Protein AF-A0A838DHD2-F1 (afdb_monomer_lite)

Structure (mmCIF, N/CA/C/O backbone):
data_AF-A0A838DHD2-F1
#
_entry.id   AF-A0A838DHD2-F1
#
loop_
_atom_site.group_PDB
_atom_site.id
_atom_site.type_symbol
_atom_site.label_atom_id
_atom_site.label_alt_id
_atom_site.label_comp_id
_atom_site.label_asym_id
_atom_site.label_entity_id
_atom_site.label_seq_id
_atom_site.pdbx_PDB_ins_code
_atom_site.Cartn_x
_atom_site.Cartn_y
_atom_site.Cartn_z
_atom_site.occupancy
_atom_site.B_iso_or_equiv
_atom_site.auth_seq_id
_atom_site.auth_comp_id
_atom_site.auth_asym_id
_atom_site.auth_atom_id
_atom_site.pdbx_PDB_model_num
ATOM 1 N N . MET A 1 1 ? -5.948 -11.881 2.386 1.00 58.06 1 MET A N 1
ATOM 2 C CA . MET A 1 1 ? -7.209 -11.284 2.870 1.00 58.06 1 MET A CA 1
ATOM 3 C C . MET A 1 1 ? -7.545 -11.940 4.197 1.00 58.06 1 MET A C 1
ATOM 5 O O . MET A 1 1 ? -7.638 -13.162 4.232 1.00 58.06 1 MET A O 1
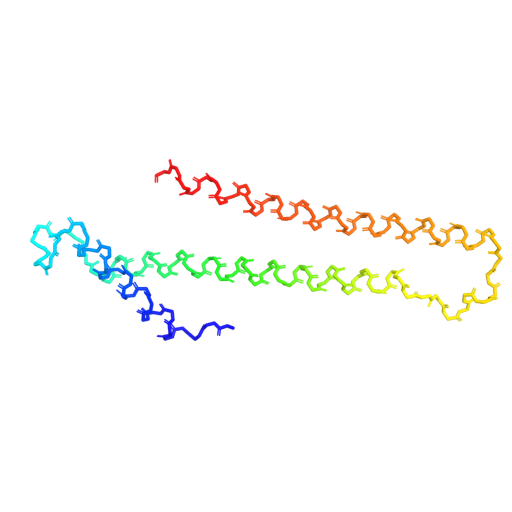ATOM 9 N N . ILE A 1 2 ? -7.604 -11.173 5.289 1.00 65.62 2 ILE A N 1
ATOM 10 C CA . ILE A 1 2 ? -8.016 -11.717 6.590 1.00 65.62 2 ILE A CA 1
ATOM 11 C C . ILE A 1 2 ? -9.517 -12.031 6.483 1.00 65.62 2 ILE A C 1
ATOM 13 O O . ILE A 1 2 ? -10.264 -11.164 6.035 1.00 65.62 2 ILE A O 1
ATOM 17 N N . PRO A 1 3 ? -9.976 -13.243 6.833 1.00 81.38 3 PRO A N 1
ATOM 18 C CA . PRO A 1 3 ? -11.400 -13.555 6.865 1.00 81.38 3 PRO A CA 1
ATOM 19 C C . PRO A 1 3 ? -12.143 -12.593 7.798 1.00 81.38 3 PRO A C 1
ATOM 21 O O . PRO A 1 3 ? -11.686 -12.347 8.912 1.00 81.38 3 PRO A O 1
ATOM 24 N N . GLU A 1 4 ? -13.309 -12.100 7.392 1.00 79.56 4 GLU A N 1
ATOM 25 C CA . GLU A 1 4 ? -14.106 -11.135 8.169 1.00 79.56 4 GLU A CA 1
ATOM 26 C C . GLU A 1 4 ? -14.389 -11.619 9.604 1.00 79.56 4 GLU A C 1
ATOM 28 O O . GLU A 1 4 ? -14.223 -10.887 10.578 1.00 79.56 4 GLU A O 1
ATOM 33 N N . ALA A 1 5 ? -14.663 -12.917 9.765 1.00 83.75 5 ALA A N 1
ATOM 34 C CA . ALA A 1 5 ? -14.833 -13.555 11.071 1.00 83.75 5 ALA A CA 1
ATOM 35 C C . ALA A 1 5 ? -13.554 -13.572 11.935 1.00 83.75 5 ALA A C 1
ATOM 37 O O . ALA A 1 5 ? -13.615 -13.692 13.159 1.00 83.75 5 ALA A O 1
ATOM 38 N N . GLN A 1 6 ? -12.370 -13.516 11.327 1.00 84.44 6 GLN A N 1
ATOM 39 C CA . GLN A 1 6 ? -11.101 -13.396 12.044 1.00 84.44 6 GLN A CA 1
ATOM 40 C C . GLN A 1 6 ? -10.840 -11.943 12.458 1.00 84.44 6 GLN A C 1
ATOM 42 O O . GLN A 1 6 ? -10.385 -11.720 13.577 1.00 84.44 6 GLN A O 1
ATOM 47 N N . LEU A 1 7 ? -11.203 -10.974 11.614 1.00 84.88 7 LEU A N 1
ATOM 48 C CA . LEU A 1 7 ? -11.104 -9.553 11.938 1.00 84.88 7 LEU A CA 1
ATOM 49 C C . LEU A 1 7 ? -12.054 -9.158 13.078 1.00 84.88 7 LEU A C 1
ATOM 51 O O . LEU A 1 7 ? -11.627 -8.519 14.034 1.00 84.88 7 LEU A O 1
ATOM 55 N N . ALA A 1 8 ? -13.308 -9.616 13.030 1.00 85.56 8 ALA A N 1
ATOM 56 C CA . ALA A 1 8 ? -14.284 -9.376 14.092 1.00 85.56 8 ALA A CA 1
ATOM 57 C C . ALA A 1 8 ? -13.816 -9.930 15.449 1.00 85.56 8 ALA A C 1
ATOM 59 O O . ALA A 1 8 ? -13.934 -9.262 16.472 1.00 85.56 8 ALA A O 1
ATOM 60 N N . ARG A 1 9 ? -13.213 -11.128 15.460 1.00 89.56 9 ARG A N 1
ATOM 61 C CA . ARG A 1 9 ? -12.642 -11.714 16.683 1.00 89.56 9 ARG A CA 1
ATOM 62 C C . ARG A 1 9 ? -11.465 -10.905 17.224 1.00 89.56 9 ARG A C 1
ATOM 64 O O . ARG A 1 9 ? -11.387 -10.704 18.431 1.00 89.56 9 ARG A O 1
ATOM 71 N N . ALA A 1 10 ? -10.574 -10.436 16.351 1.00 88.50 10 ALA A N 1
ATOM 72 C CA . ALA A 1 10 ? -9.443 -9.604 16.753 1.00 88.50 10 ALA A CA 1
ATOM 73 C C . ALA A 1 10 ? -9.901 -8.245 17.311 1.00 88.50 10 ALA A C 1
ATOM 75 O O . ALA A 1 10 ? -9.397 -7.815 18.344 1.00 88.50 10 ALA A O 1
ATOM 76 N N . ALA A 1 11 ? -10.890 -7.609 16.675 1.00 89.06 11 ALA A N 1
ATOM 77 C CA . ALA A 1 11 ? -11.450 -6.339 17.129 1.00 89.06 11 ALA A CA 1
ATOM 78 C C . ALA A 1 11 ? -12.143 -6.464 18.494 1.00 89.06 11 ALA A C 1
ATOM 80 O O . ALA A 1 11 ? -11.933 -5.618 19.358 1.00 89.06 11 ALA A O 1
ATOM 81 N N . ASN A 1 12 ? -12.903 -7.542 18.718 1.00 91.75 12 ASN A N 1
ATOM 82 C CA . ASN A 1 12 ? -13.534 -7.806 20.012 1.00 91.75 12 ASN A CA 1
ATOM 83 C C . ASN A 1 12 ? -12.491 -8.037 21.114 1.00 91.75 12 ASN A C 1
ATOM 85 O O . ASN A 1 12 ? -12.580 -7.421 22.169 1.00 91.75 12 ASN A O 1
ATOM 89 N N . ALA A 1 13 ? -11.469 -8.858 20.854 1.00 92.31 13 ALA A N 1
ATOM 90 C CA . ALA A 1 13 ? -10.401 -9.105 21.825 1.00 92.31 13 ALA A CA 1
ATOM 91 C C . ALA A 1 13 ? -9.616 -7.823 22.163 1.00 92.31 13 ALA A C 1
ATOM 93 O O . ALA A 1 13 ? -9.292 -7.576 23.323 1.00 92.31 13 ALA A O 1
ATOM 94 N N . ALA A 1 14 ? -9.344 -6.982 21.161 1.00 91.38 14 ALA A N 1
ATOM 95 C CA . ALA A 1 14 ? -8.699 -5.690 21.368 1.00 91.38 14 ALA A CA 1
ATOM 96 C C . ALA A 1 14 ? -9.590 -4.728 22.171 1.00 91.38 14 ALA A C 1
ATOM 98 O O . ALA A 1 14 ? -9.101 -4.062 23.078 1.00 91.38 14 ALA A O 1
ATOM 99 N N . ALA A 1 15 ? -10.892 -4.681 21.880 1.00 92.69 15 ALA A N 1
ATOM 100 C CA . ALA A 1 15 ? -11.843 -3.864 22.625 1.00 92.69 15 ALA A CA 1
ATOM 101 C C . ALA A 1 15 ? -11.935 -4.290 24.100 1.00 92.69 15 ALA A C 1
ATOM 103 O O . ALA A 1 15 ? -11.944 -3.431 24.979 1.00 9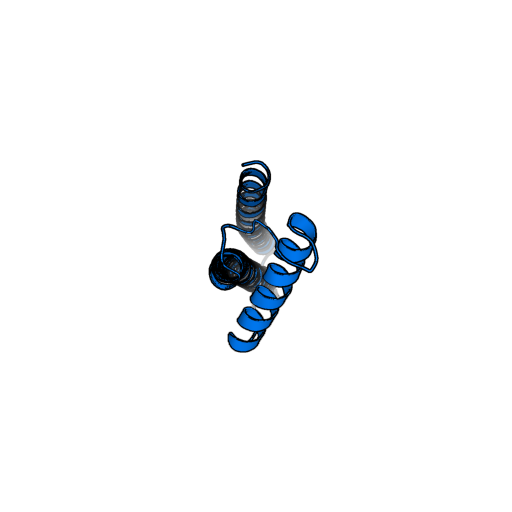2.69 15 ALA A O 1
ATOM 104 N N . GLU A 1 16 ? -11.945 -5.597 24.382 1.00 92.25 16 GLU A N 1
ATOM 105 C CA . GLU A 1 16 ? -11.938 -6.125 25.752 1.00 92.25 16 GLU A CA 1
ATOM 106 C C . GLU A 1 16 ? -10.663 -5.735 26.503 1.00 92.25 16 GLU A C 1
ATOM 108 O O . GLU A 1 16 ? -10.733 -5.315 27.656 1.00 92.25 16 GLU A O 1
ATOM 113 N N . GLU A 1 17 ? -9.498 -5.843 25.858 1.00 92.75 17 GLU A N 1
ATOM 114 C CA . GLU A 1 17 ? -8.225 -5.417 26.446 1.00 92.75 17 GLU A CA 1
ATOM 115 C C . GLU A 1 17 ? -8.224 -3.916 26.751 1.00 92.75 17 GLU A C 1
ATOM 117 O O . GLU A 1 17 ? -7.890 -3.518 27.863 1.00 92.75 17 GLU A O 1
ATOM 122 N N . VAL A 1 18 ? -8.658 -3.080 25.802 1.00 91.69 18 VAL A N 1
ATOM 123 C CA . VAL A 1 18 ? -8.723 -1.621 25.980 1.00 91.69 18 VAL A CA 1
ATOM 124 C C . VAL A 1 18 ? -9.630 -1.253 27.151 1.00 91.69 18 VAL A C 1
ATOM 126 O O . VAL A 1 18 ? -9.236 -0.471 28.017 1.00 91.69 18 VAL A O 1
ATOM 129 N N . LEU A 1 19 ? -10.832 -1.828 27.210 1.00 91.62 19 LEU A N 1
ATOM 130 C CA . LEU A 1 19 ? -11.775 -1.541 28.287 1.00 91.62 19 LEU A CA 1
ATOM 131 C C . LEU A 1 19 ? -11.247 -2.001 29.647 1.00 91.62 19 LEU A C 1
ATOM 133 O O . LEU A 1 19 ? -11.366 -1.258 30.620 1.00 91.62 19 LEU A O 1
ATOM 137 N N . ARG A 1 20 ? -10.603 -3.169 29.706 1.00 91.88 20 ARG A N 1
ATOM 138 C CA . ARG A 1 20 ? -9.983 -3.694 30.927 1.00 91.88 20 ARG A CA 1
ATOM 139 C C . ARG A 1 20 ? -8.808 -2.841 31.404 1.00 91.88 20 ARG A C 1
ATOM 141 O O . ARG A 1 20 ? -8.667 -2.621 32.601 1.00 91.88 20 ARG A O 1
ATOM 148 N N . VAL A 1 21 ? -7.994 -2.306 30.495 1.00 93.25 21 VAL A N 1
ATOM 149 C CA . VAL A 1 21 ? -6.895 -1.389 30.845 1.00 93.25 21 VAL A CA 1
ATOM 150 C C . VAL A 1 21 ? -7.420 -0.073 31.430 1.00 93.25 21 VAL A C 1
ATOM 152 O O . VAL A 1 21 ? -6.823 0.458 32.363 1.00 93.25 21 VAL A O 1
ATOM 155 N N . ILE A 1 22 ? -8.527 0.457 30.900 1.00 90.25 22 ILE A N 1
ATOM 156 C CA . ILE A 1 22 ? -9.077 1.758 31.319 1.00 90.25 22 ILE A CA 1
ATOM 157 C C . ILE A 1 22 ? -9.903 1.641 32.606 1.00 90.25 22 ILE A C 1
ATOM 159 O O . ILE A 1 22 ? -9.766 2.476 33.499 1.00 90.25 22 ILE A O 1
ATOM 163 N N . TYR A 1 23 ? -10.771 0.632 32.690 1.00 89.44 23 TYR A N 1
ATOM 164 C CA . TYR A 1 23 ? -11.774 0.503 33.753 1.00 89.44 23 TYR A CA 1
ATOM 165 C C . TYR A 1 23 ? -11.483 -0.626 34.752 1.00 89.44 23 TYR A C 1
ATOM 167 O O . TYR A 1 23 ? -12.197 -0.743 35.741 1.00 89.44 23 TYR A O 1
ATOM 175 N N . GLY A 1 24 ? -10.444 -1.436 34.532 1.00 89.19 24 GLY A N 1
ATOM 176 C CA . GLY A 1 24 ? -10.168 -2.634 35.327 1.00 89.19 24 GLY A CA 1
ATOM 177 C C . GLY A 1 24 ? -11.003 -3.846 34.899 1.00 89.19 24 GLY A C 1
ATOM 178 O O . GLY A 1 24 ? -11.810 -3.780 33.974 1.00 89.19 24 GLY A O 1
ATOM 179 N N . ASP A 1 25 ? -10.807 -4.978 35.578 1.00 88.00 25 ASP A N 1
ATOM 180 C CA . ASP A 1 25 ? -11.456 -6.254 35.231 1.00 88.00 25 ASP A CA 1
ATOM 181 C C . ASP A 1 25 ? -12.979 -6.253 35.458 1.00 88.00 25 ASP A C 1
ATOM 183 O O . ASP A 1 25 ? -13.699 -7.042 34.846 1.00 88.00 25 ASP A O 1
ATOM 187 N N . ASP A 1 26 ? -13.477 -5.388 36.346 1.00 86.56 26 ASP A N 1
ATOM 188 C CA . ASP A 1 26 ? -14.894 -5.304 36.715 1.00 86.56 26 ASP A CA 1
ATOM 189 C C . ASP A 1 26 ? -15.688 -4.281 35.888 1.00 86.56 26 ASP A C 1
ATOM 191 O O . ASP A 1 26 ? -16.915 -4.217 36.012 1.00 86.56 26 ASP A O 1
ATOM 195 N N . LEU A 1 27 ? -14.999 -3.508 35.037 1.00 84.81 27 LEU A N 1
ATOM 196 C CA . LEU A 1 27 ? -15.560 -2.476 34.164 1.00 84.81 27 LEU A CA 1
ATOM 197 C C . LEU A 1 27 ? -16.471 -1.474 34.903 1.00 84.81 27 LEU A C 1
ATOM 199 O O . LEU A 1 27 ? -17.391 -0.899 34.309 1.00 84.81 27 LEU A O 1
ATOM 203 N N . GLN A 1 28 ? -16.251 -1.256 36.205 1.00 85.31 28 GLN A N 1
ATOM 204 C CA . GLN A 1 28 ? -17.095 -0.370 37.007 1.00 85.31 28 GLN A CA 1
ATOM 205 C C . GLN A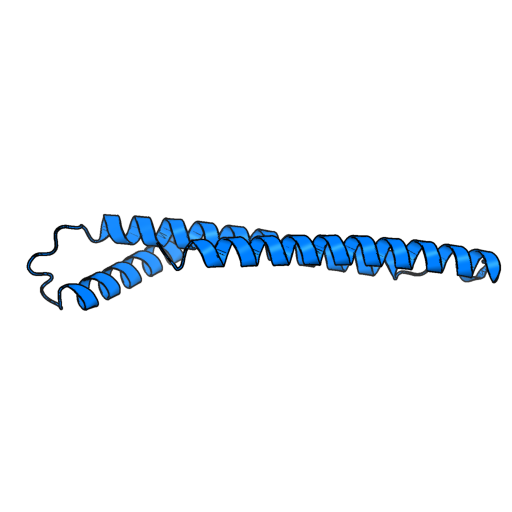 1 28 ? -17.021 1.072 36.487 1.00 85.31 28 GLN A C 1
ATOM 207 O O . GLN A 1 28 ? -15.951 1.646 36.298 1.00 85.31 28 GLN A O 1
ATOM 212 N N . GLY A 1 29 ? -18.189 1.675 36.247 1.00 84.50 29 GLY A N 1
ATOM 213 C CA . GLY A 1 29 ? -18.285 3.026 35.686 1.00 84.50 29 GLY A CA 1
ATOM 214 C C . GLY A 1 29 ? -18.041 3.114 34.175 1.00 84.50 29 GLY A C 1
ATOM 215 O O . GLY A 1 29 ? -17.969 4.225 33.647 1.00 84.50 29 GLY A O 1
ATOM 216 N N . CYS A 1 30 ? -17.948 1.984 33.464 1.00 88.19 30 CYS A N 1
ATOM 217 C CA . CYS A 1 30 ? -17.882 1.985 32.007 1.00 88.19 30 CYS A CA 1
ATOM 218 C C . CYS A 1 30 ? -19.198 2.511 31.407 1.00 88.19 30 CYS A C 1
ATOM 220 O O . CYS A 1 30 ? -20.281 1.989 31.673 1.00 88.19 30 CYS A O 1
ATOM 222 N N . THR A 1 31 ? -19.110 3.568 30.599 1.00 88.44 31 THR A N 1
ATOM 223 C CA . THR A 1 31 ? -20.265 4.216 29.949 1.00 88.44 31 THR A CA 1
ATOM 224 C C . THR A 1 31 ? -20.455 3.782 28.497 1.00 88.44 31 THR A C 1
ATOM 226 O O . THR A 1 31 ? -21.420 4.191 27.850 1.00 88.44 31 THR A O 1
ATOM 229 N N . VAL A 1 32 ? -19.541 2.964 27.976 1.00 88.81 32 VAL A N 1
ATOM 230 C CA . VAL A 1 32 ? -19.492 2.534 26.577 1.00 88.81 32 VAL A CA 1
ATOM 231 C C . VAL A 1 32 ? -19.616 1.018 26.486 1.00 88.81 32 VAL A C 1
ATOM 233 O O . VAL A 1 32 ? -19.150 0.291 27.357 1.00 88.81 32 VAL A O 1
ATOM 236 N N . SER A 1 33 ? -20.262 0.521 25.432 1.00 88.38 33 SER A N 1
ATOM 237 C CA . SER A 1 33 ? -20.369 -0.921 25.210 1.00 88.38 33 SER A CA 1
ATOM 238 C C . SER A 1 33 ? -19.134 -1.468 24.500 1.00 88.38 33 SER A C 1
ATOM 240 O O . SER A 1 33 ? -18.537 -0.799 23.651 1.00 88.38 33 SER A O 1
ATOM 242 N N . LEU A 1 34 ? -18.806 -2.727 24.796 1.00 88.56 34 LEU A N 1
ATOM 243 C CA . LEU A 1 34 ? -17.764 -3.476 24.098 1.00 88.56 34 LEU A CA 1
ATOM 244 C C . LEU A 1 34 ? -17.981 -3.469 22.580 1.00 88.56 34 LEU A C 1
ATOM 246 O O . LEU A 1 34 ? -17.054 -3.184 21.828 1.00 88.56 34 LEU A O 1
ATOM 250 N N . ASP A 1 35 ? -19.219 -3.706 22.141 1.00 87.31 35 ASP A N 1
ATOM 251 C CA . ASP A 1 35 ? -19.578 -3.734 20.720 1.00 87.31 35 ASP A CA 1
ATOM 252 C C . ASP A 1 35 ? -19.303 -2.399 20.017 1.00 87.31 35 ASP A C 1
ATOM 254 O O . ASP A 1 35 ? -18.880 -2.384 18.861 1.00 87.31 35 ASP A O 1
ATOM 258 N N . SER A 1 36 ? -19.513 -1.275 20.711 1.00 90.25 36 SER A N 1
ATOM 259 C CA . SER A 1 36 ? -19.240 0.058 20.165 1.00 90.25 36 SER A CA 1
ATOM 260 C C . SER A 1 36 ? -17.740 0.267 19.954 1.00 90.25 36 SER A C 1
ATOM 262 O O . SER A 1 36 ? -17.308 0.668 18.873 1.00 90.25 36 SER A O 1
ATOM 264 N N . VAL A 1 37 ? -16.924 -0.092 20.950 1.00 90.94 37 VAL A N 1
ATOM 265 C CA . VAL A 1 37 ? -15.459 0.004 20.858 1.00 90.94 37 VAL A CA 1
ATOM 266 C C . VAL A 1 37 ? -14.917 -0.945 19.787 1.00 90.94 37 VAL 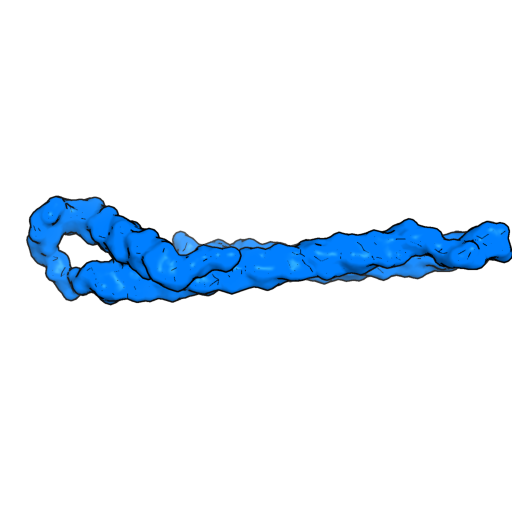A C 1
ATOM 268 O O . VAL A 1 37 ? -14.113 -0.538 18.950 1.00 90.94 37 VAL A O 1
ATOM 271 N N . ALA A 1 38 ? -15.405 -2.185 19.742 1.00 90.44 38 ALA A N 1
ATOM 272 C CA . ALA A 1 38 ? -15.018 -3.159 18.728 1.00 90.44 38 ALA A CA 1
ATOM 273 C C . ALA A 1 38 ? -15.395 -2.708 17.309 1.00 90.44 38 ALA A C 1
ATOM 275 O O . ALA A 1 38 ? -14.635 -2.941 16.369 1.00 90.44 38 ALA A O 1
ATOM 276 N N . ALA A 1 39 ? -16.533 -2.028 17.132 1.00 89.56 39 ALA A N 1
ATOM 277 C CA . ALA A 1 39 ? -16.929 -1.469 15.842 1.00 89.56 39 ALA A CA 1
ATOM 278 C C . ALA A 1 39 ? -15.986 -0.348 15.375 1.00 89.56 39 ALA A C 1
ATOM 280 O O . ALA A 1 39 ? -15.611 -0.320 14.200 1.00 89.56 39 ALA A O 1
ATOM 281 N N . VAL A 1 40 ? -15.560 0.537 16.283 1.00 90.00 40 VAL A N 1
ATOM 282 C CA . VAL A 1 40 ? -14.567 1.584 15.980 1.00 90.00 40 VAL A CA 1
ATOM 283 C C . VAL A 1 40 ? -13.234 0.956 15.576 1.00 90.00 40 VAL A C 1
ATOM 285 O O . VAL A 1 40 ? -12.703 1.281 14.516 1.00 90.00 40 VAL A O 1
ATOM 288 N N . ILE A 1 41 ? -12.743 -0.001 16.371 1.00 88.62 41 ILE A N 1
ATOM 289 C CA . ILE A 1 41 ? -11.497 -0.727 16.096 1.00 88.62 41 ILE A CA 1
ATOM 290 C C . ILE A 1 41 ? -11.577 -1.451 14.746 1.00 88.62 41 ILE A C 1
ATOM 292 O O . ILE A 1 41 ? -10.658 -1.378 13.937 1.00 88.62 41 ILE A O 1
ATOM 296 N N . ARG A 1 42 ? -12.685 -2.133 14.448 1.00 90.19 42 ARG A N 1
ATOM 297 C CA . ARG A 1 42 ? -12.853 -2.821 13.162 1.00 90.19 42 ARG A CA 1
ATOM 298 C C . ARG A 1 42 ? -12.773 -1.848 11.985 1.00 90.19 42 ARG A C 1
ATOM 300 O O . ARG A 1 42 ? -12.069 -2.139 11.026 1.00 90.19 42 ARG A O 1
ATOM 307 N N . THR A 1 43 ? -13.440 -0.700 12.082 1.00 87.25 43 THR A N 1
ATOM 308 C CA . THR A 1 43 ? -13.468 0.305 11.007 1.00 87.25 43 THR A CA 1
ATOM 309 C C . THR A 1 43 ? -12.062 0.825 10.689 1.00 87.25 43 THR A C 1
ATOM 311 O O . THR A 1 43 ? -11.699 0.967 9.522 1.00 87.25 43 THR A O 1
ATOM 314 N N . THR A 1 44 ? -11.234 1.061 11.712 1.00 83.69 44 THR A N 1
ATOM 315 C CA . THR A 1 44 ? -9.847 1.505 11.509 1.00 83.69 44 THR A CA 1
ATOM 316 C C . THR A 1 44 ? -8.982 0.394 10.913 1.00 83.69 44 THR A C 1
ATOM 318 O O . THR A 1 44 ? -8.226 0.644 9.975 1.00 83.69 44 THR A O 1
ATOM 321 N N . PHE A 1 45 ? -9.127 -0.853 11.374 1.00 83.75 45 PHE A N 1
ATOM 322 C CA . PHE A 1 45 ? -8.414 -1.984 10.775 1.00 83.75 45 PHE A CA 1
ATOM 323 C C . PHE A 1 45 ? -8.814 -2.241 9.315 1.00 83.75 45 PHE A C 1
ATOM 325 O O . PHE A 1 45 ? -7.943 -2.545 8.504 1.00 83.75 45 PHE A O 1
ATOM 332 N N . GLU A 1 46 ? -10.094 -2.122 8.960 1.00 84.00 46 GLU A N 1
ATOM 333 C CA . GLU A 1 46 ? -10.568 -2.271 7.577 1.00 84.00 46 GLU A CA 1
ATOM 334 C C . GLU A 1 46 ? -9.927 -1.232 6.654 1.00 84.00 46 GLU A C 1
ATOM 336 O O . GLU A 1 46 ? -9.384 -1.601 5.611 1.00 84.00 46 GLU A O 1
ATOM 341 N N . ALA A 1 47 ? -9.893 0.035 7.079 1.00 79.62 47 ALA A N 1
ATOM 342 C CA . ALA A 1 47 ? -9.214 1.099 6.346 1.00 79.62 47 ALA A CA 1
ATOM 343 C C . ALA A 1 47 ? -7.716 0.793 6.161 1.00 79.62 47 ALA A C 1
ATOM 345 O O . ALA A 1 47 ? -7.197 0.883 5.051 1.00 79.62 47 ALA A O 1
ATOM 346 N N . HIS A 1 48 ? -7.025 0.339 7.213 1.00 78.81 48 HIS A N 1
ATOM 347 C CA . HIS A 1 48 ? -5.615 -0.053 7.110 1.00 78.81 48 HIS A CA 1
ATOM 348 C C . HIS A 1 48 ? -5.385 -1.239 6.168 1.00 78.81 48 HIS A C 1
ATOM 350 O O . HIS A 1 48 ? -4.421 -1.236 5.401 1.00 78.81 48 HIS A O 1
ATOM 356 N N . VAL A 1 49 ? -6.250 -2.256 6.208 1.00 81.19 49 VAL A N 1
ATOM 357 C CA . VAL A 1 49 ? -6.155 -3.428 5.327 1.00 81.19 49 VAL A CA 1
ATOM 358 C C . VAL A 1 49 ? -6.382 -3.032 3.871 1.00 81.19 49 VAL A C 1
ATOM 360 O O . VAL A 1 49 ? -5.660 -3.517 2.998 1.00 81.19 49 VAL A O 1
ATOM 363 N N . GLN A 1 50 ? -7.342 -2.145 3.607 1.00 80.62 50 GLN A N 1
ATOM 364 C CA . GLN A 1 50 ? -7.593 -1.630 2.266 1.00 80.62 50 GLN A CA 1
ATOM 365 C C . GLN A 1 50 ? -6.382 -0.847 1.744 1.00 80.62 50 GLN A C 1
ATOM 367 O O . GLN A 1 50 ? -5.853 -1.191 0.687 1.00 80.62 50 GLN A O 1
ATOM 372 N N . THR A 1 51 ? -5.874 0.118 2.513 1.00 79.38 51 THR A N 1
ATOM 373 C CA . THR A 1 51 ? -4.695 0.913 2.133 1.00 79.38 51 THR A CA 1
ATOM 374 C C . THR A 1 51 ? -3.463 0.036 1.900 1.00 79.38 51 THR A C 1
ATOM 376 O O . THR A 1 51 ? -2.735 0.225 0.925 1.00 79.38 51 THR A O 1
ATOM 379 N N . ALA A 1 52 ? -3.236 -0.971 2.750 1.00 78.81 52 ALA A N 1
ATOM 380 C CA . ALA A 1 52 ? -2.141 -1.924 2.568 1.00 78.81 52 ALA A CA 1
ATOM 381 C C . ALA A 1 52 ? -2.294 -2.747 1.277 1.00 78.81 52 ALA A C 1
ATOM 383 O O . ALA A 1 52 ? -1.303 -3.020 0.596 1.00 78.81 52 ALA A O 1
ATOM 384 N N . GLY A 1 53 ? -3.527 -3.124 0.924 1.00 81.94 53 GLY A N 1
ATOM 385 C CA . GLY A 1 53 ? -3.840 -3.795 -0.337 1.00 81.94 53 GLY A CA 1
ATOM 386 C C . GLY A 1 53 ? -3.547 -2.918 -1.554 1.00 81.94 53 GLY A C 1
ATOM 387 O O . GLY A 1 53 ? -2.858 -3.359 -2.473 1.00 81.94 53 GLY A O 1
ATOM 388 N N . GLU A 1 54 ? -4.000 -1.665 -1.531 1.00 81.94 54 GLU A N 1
ATOM 389 C CA . GLU A 1 54 ? -3.763 -0.686 -2.599 1.00 81.94 54 GLU A CA 1
ATOM 390 C C . GLU A 1 54 ? -2.265 -0.396 -2.787 1.00 81.94 54 GLU A C 1
ATOM 392 O O . GLU A 1 54 ? -1.773 -0.335 -3.917 1.00 81.94 54 GLU A O 1
ATOM 397 N N . LEU A 1 55 ? -1.505 -0.289 -1.690 1.00 81.38 55 LEU A N 1
ATOM 398 C CA . LEU A 1 55 ? -0.052 -0.128 -1.743 1.00 81.38 55 LEU A CA 1
ATOM 399 C C . LEU A 1 55 ? 0.636 -1.362 -2.342 1.00 81.38 55 LEU A C 1
ATOM 401 O O . LEU A 1 55 ? 1.503 -1.229 -3.207 1.00 81.38 55 LEU A O 1
ATOM 405 N N . ALA A 1 56 ? 0.243 -2.568 -1.925 1.00 83.56 56 ALA A N 1
ATOM 406 C CA . ALA A 1 56 ? 0.790 -3.802 -2.483 1.00 83.56 56 ALA A CA 1
ATOM 407 C C . ALA A 1 56 ? 0.512 -3.915 -3.992 1.00 83.56 56 ALA A C 1
ATOM 409 O O . ALA A 1 56 ? 1.403 -4.286 -4.760 1.00 83.56 56 ALA A O 1
ATOM 410 N N . GLU A 1 57 ? -0.691 -3.541 -4.432 1.00 85.88 57 GLU A N 1
ATOM 411 C CA . GLU A 1 57 ? -1.058 -3.511 -5.847 1.00 85.88 57 GLU A CA 1
ATOM 412 C C . GLU A 1 57 ? -0.233 -2.479 -6.630 1.00 85.88 57 GLU A C 1
ATOM 414 O O . GLU A 1 57 ? 0.276 -2.784 -7.713 1.00 85.88 57 GLU A O 1
ATOM 419 N N . LEU A 1 58 ? -0.042 -1.277 -6.079 1.00 85.12 58 LEU A N 1
ATOM 420 C CA . LEU A 1 58 ? 0.801 -0.246 -6.683 1.00 85.12 58 LEU A CA 1
ATOM 421 C C . LEU A 1 58 ? 2.245 -0.731 -6.862 1.00 85.12 58 LEU A C 1
ATOM 423 O O . LEU A 1 58 ? 2.835 -0.534 -7.926 1.00 85.12 58 LEU A O 1
ATOM 427 N N . HIS A 1 59 ? 2.808 -1.385 -5.844 1.00 84.00 59 HIS A N 1
ATOM 428 C CA . HIS A 1 59 ? 4.155 -1.950 -5.908 1.00 84.00 59 HIS A CA 1
ATOM 429 C C . HIS A 1 59 ? 4.255 -3.060 -6.961 1.00 84.00 59 HIS A C 1
ATOM 431 O O . HIS A 1 59 ? 5.215 -3.077 -7.731 1.00 84.00 59 HIS A O 1
ATOM 437 N N . ALA A 1 60 ? 3.259 -3.948 -7.038 1.00 87.94 60 ALA A N 1
ATOM 438 C CA . ALA A 1 60 ? 3.218 -5.010 -8.040 1.00 87.94 60 ALA A CA 1
ATOM 439 C C . ALA A 1 60 ? 3.195 -4.442 -9.470 1.00 87.94 60 ALA A C 1
ATOM 441 O O . ALA A 1 60 ? 4.026 -4.820 -10.297 1.00 87.94 60 ALA A O 1
ATOM 442 N N . LYS A 1 61 ? 2.319 -3.465 -9.740 1.00 86.88 61 LYS A N 1
ATOM 443 C CA . LYS A 1 61 ? 2.238 -2.780 -11.043 1.00 86.88 61 LYS A CA 1
ATOM 444 C C . LYS A 1 61 ? 3.511 -2.003 -11.372 1.00 86.88 61 LYS A C 1
ATOM 446 O O . LYS A 1 61 ? 3.958 -1.991 -12.515 1.00 86.88 61 LYS A O 1
ATOM 451 N N . GLY A 1 62 ? 4.107 -1.353 -10.374 1.00 87.44 62 GLY A N 1
ATOM 452 C CA . GLY A 1 62 ? 5.377 -0.649 -10.520 1.00 87.44 62 GLY A CA 1
ATOM 453 C C . GLY A 1 62 ? 6.515 -1.585 -10.921 1.00 87.44 62 GLY A C 1
ATOM 454 O O . GLY A 1 62 ? 7.275 -1.279 -11.838 1.00 87.44 62 GLY A O 1
ATOM 455 N N . PHE A 1 63 ? 6.600 -2.747 -10.271 1.00 88.88 63 PHE A N 1
ATOM 456 C CA . PHE A 1 63 ? 7.583 -3.774 -10.596 1.00 88.88 63 PHE A CA 1
ATOM 457 C C . PHE A 1 63 ? 7.389 -4.324 -12.014 1.00 88.88 63 PHE A C 1
ATOM 459 O O . PHE A 1 63 ? 8.353 -4.392 -12.775 1.00 88.88 63 PHE A O 1
ATOM 466 N N . GLU A 1 64 ? 6.151 -4.644 -12.400 1.00 89.00 64 GLU A N 1
ATOM 467 C CA . GLU A 1 64 ? 5.820 -5.093 -13.757 1.00 89.00 64 GLU A CA 1
ATOM 468 C C . GLU A 1 64 ? 6.219 -4.050 -14.812 1.00 89.00 64 GLU A C 1
ATOM 470 O O . GLU A 1 64 ? 6.882 -4.378 -15.798 1.00 89.00 64 GLU A O 1
ATOM 475 N N . ALA A 1 65 ? 5.900 -2.773 -14.579 1.00 87.06 65 ALA A N 1
ATOM 476 C CA . ALA A 1 65 ? 6.286 -1.689 -15.476 1.00 87.06 65 ALA A CA 1
ATOM 477 C C . ALA A 1 65 ? 7.811 -1.598 -15.631 1.00 87.06 65 ALA A C 1
ATOM 479 O O . ALA A 1 65 ? 8.312 -1.519 -16.751 1.00 87.06 65 ALA A O 1
ATOM 480 N N . VAL A 1 66 ? 8.570 -1.668 -14.533 1.00 85.38 66 VAL A N 1
ATOM 481 C CA . VAL A 1 66 ? 10.041 -1.670 -14.591 1.00 85.38 66 VAL A CA 1
ATOM 482 C C . VAL A 1 66 ? 10.562 -2.896 -15.341 1.00 85.38 66 VAL A C 1
ATOM 484 O O . VAL A 1 66 ? 11.498 -2.768 -16.132 1.00 85.38 66 VAL A O 1
ATOM 487 N N . GLN A 1 67 ? 9.953 -4.067 -15.157 1.00 87.25 67 GLN A N 1
ATOM 488 C CA . GLN A 1 67 ? 10.338 -5.288 -15.860 1.00 87.25 67 GLN A CA 1
ATOM 489 C C . GLN A 1 67 ? 10.135 -5.160 -17.377 1.00 87.25 67 GLN A C 1
ATOM 491 O O . GLN A 1 67 ? 11.046 -5.478 -18.145 1.00 87.25 67 GLN A O 1
ATOM 496 N N . LEU A 1 68 ? 8.996 -4.622 -17.819 1.00 85.38 68 LEU A N 1
ATOM 497 C CA . LEU A 1 68 ? 8.730 -4.345 -19.235 1.00 85.38 68 LEU A CA 1
ATOM 498 C C . LEU A 1 68 ? 9.735 -3.337 -19.810 1.00 85.38 68 LEU A C 1
ATOM 500 O O . LEU A 1 68 ? 10.325 -3.578 -20.862 1.00 85.38 68 LEU A O 1
ATOM 504 N N . LEU A 1 69 ? 10.002 -2.250 -19.081 1.00 83.56 69 LEU A N 1
ATOM 505 C CA . LEU A 1 69 ? 10.971 -1.220 -19.475 1.00 83.56 69 LEU A CA 1
ATOM 506 C C . LEU A 1 69 ? 12.413 -1.733 -19.508 1.00 83.56 69 LEU A C 1
ATOM 508 O O . LEU A 1 69 ? 13.239 -1.215 -20.258 1.00 83.56 69 LEU A O 1
ATOM 512 N N . SER A 1 70 ? 12.723 -2.765 -18.729 1.00 82.38 70 SER A N 1
ATOM 513 C CA . SER A 1 70 ? 14.051 -3.385 -18.673 1.00 82.38 70 SER A CA 1
ATOM 514 C C . SER A 1 70 ? 14.214 -4.528 -19.678 1.00 82.38 70 SER A C 1
ATOM 516 O O . SER A 1 70 ? 15.335 -4.960 -19.934 1.00 82.38 70 SER A O 1
ATOM 518 N N . THR A 1 71 ? 13.124 -5.006 -20.285 1.00 85.62 71 THR A N 1
ATOM 519 C CA . THR A 1 71 ? 13.156 -6.113 -21.248 1.00 85.62 71 THR A CA 1
ATOM 520 C C . THR A 1 71 ? 13.699 -5.623 -22.593 1.00 85.62 71 THR A C 1
ATOM 522 O O . THR A 1 71 ? 13.109 -4.711 -23.181 1.00 85.62 71 THR A O 1
ATOM 525 N N . PRO A 1 72 ? 14.823 -6.161 -23.101 1.00 80.38 72 PRO A N 1
ATOM 526 C CA . PRO A 1 72 ? 15.379 -5.744 -24.386 1.00 80.38 72 PRO A CA 1
ATOM 527 C C . PRO A 1 72 ? 14.363 -5.927 -25.527 1.00 80.38 72 PRO A C 1
ATOM 529 O O . PRO A 1 72 ? 13.613 -6.904 -25.514 1.00 80.38 72 PRO A O 1
ATOM 532 N N . PRO A 1 73 ? 14.309 -5.014 -26.512 1.00 82.25 73 PRO A N 1
ATOM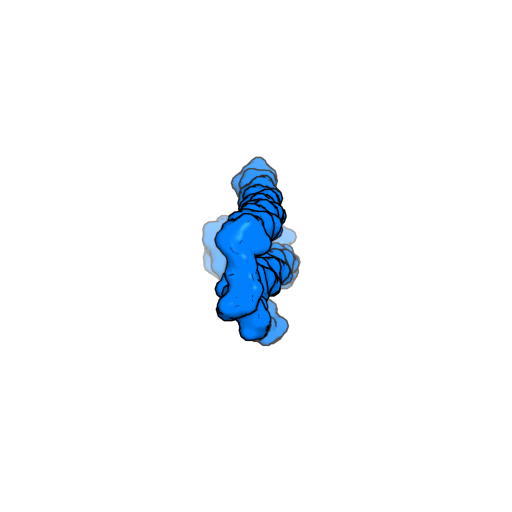 533 C CA . PRO A 1 73 ? 13.449 -5.200 -27.678 1.00 82.25 73 PRO A CA 1
ATOM 534 C C . PRO A 1 73 ? 13.928 -6.401 -28.508 1.00 82.25 73 PRO A C 1
ATOM 536 O O . PRO A 1 73 ? 15.127 -6.681 -28.559 1.00 82.25 73 PRO A O 1
ATOM 539 N N . ALA A 1 74 ? 13.000 -7.094 -29.176 1.00 83.38 74 ALA A N 1
ATOM 540 C CA . ALA A 1 74 ? 13.297 -8.288 -29.977 1.00 83.38 74 ALA A CA 1
ATOM 541 C C . ALA A 1 74 ? 14.373 -8.024 -31.050 1.00 83.38 74 ALA A C 1
ATOM 543 O O . ALA A 1 74 ? 15.313 -8.803 -31.212 1.00 83.38 74 ALA A O 1
ATOM 544 N N . ASP A 1 75 ? 14.303 -6.854 -31.681 1.00 82.12 75 ASP A N 1
ATOM 545 C CA . ASP A 1 75 ? 15.248 -6.411 -32.708 1.00 82.12 75 ASP A CA 1
ATOM 546 C C . ASP A 1 75 ? 16.408 -5.594 -32.118 1.00 82.12 75 ASP A C 1
ATOM 548 O O . ASP A 1 75 ? 17.100 -4.860 -32.814 1.00 82.12 75 ASP A O 1
ATOM 552 N N . GLY A 1 76 ? 16.667 -5.711 -30.810 1.00 76.69 76 GLY A N 1
ATOM 553 C CA . GLY A 1 76 ? 17.714 -4.939 -30.132 1.00 76.69 76 GLY A CA 1
ATOM 554 C C . GLY A 1 76 ? 19.116 -5.138 -30.716 1.00 76.69 76 GLY A C 1
ATOM 555 O O . GLY A 1 76 ? 19.970 -4.268 -30.584 1.00 76.69 76 GLY A O 1
ATOM 556 N N . HIS A 1 77 ? 19.336 -6.259 -31.402 1.00 76.88 77 HIS A N 1
ATOM 557 C CA . HIS A 1 77 ? 20.583 -6.604 -32.075 1.00 76.88 77 HIS A CA 1
ATOM 558 C C . HIS A 1 77 ? 20.789 -5.875 -33.415 1.00 76.88 77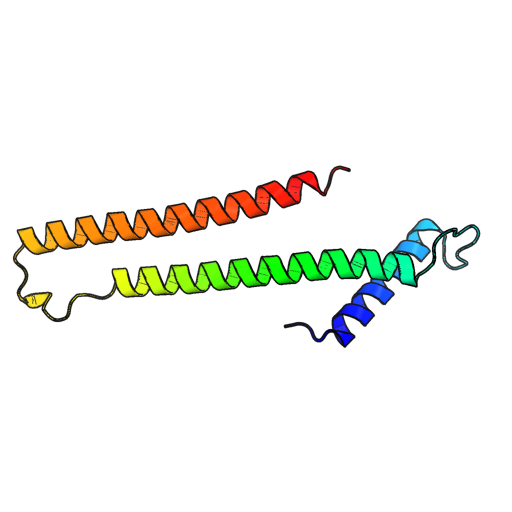 HIS A C 1
ATOM 560 O O . HIS A 1 77 ? 21.908 -5.864 -33.923 1.00 76.88 77 HIS A O 1
ATOM 566 N N . THR A 1 78 ? 19.743 -5.269 -33.987 1.00 87.38 78 THR A N 1
ATOM 567 C CA . THR A 1 78 ? 19.821 -4.505 -35.243 1.00 87.38 78 THR A CA 1
ATOM 568 C C . THR A 1 78 ? 19.894 -2.995 -35.022 1.00 87.38 78 THR A C 1
ATOM 570 O O . THR A 1 78 ? 19.978 -2.246 -35.993 1.00 87.38 78 THR A O 1
ATOM 573 N N . LEU A 1 79 ? 19.834 -2.536 -33.769 1.00 86.88 79 LEU A N 1
ATOM 574 C CA . LEU A 1 79 ? 19.842 -1.114 -33.434 1.00 86.88 79 LEU A CA 1
ATOM 575 C C . LEU A 1 79 ? 21.235 -0.510 -33.621 1.00 86.88 79 LEU A C 1
ATOM 577 O O . LEU A 1 79 ? 22.242 -1.080 -33.189 1.00 86.88 79 LEU A O 1
ATOM 581 N N . SER A 1 80 ? 21.292 0.674 -34.232 1.00 90.81 80 SER A N 1
ATOM 582 C CA . SER A 1 80 ? 22.532 1.442 -34.289 1.00 90.81 80 SER A CA 1
ATOM 583 C C . SER A 1 80 ? 22.893 1.998 -32.900 1.00 90.81 80 SER A C 1
ATOM 585 O O . SER A 1 80 ? 22.040 2.081 -32.011 1.00 90.81 80 SER A O 1
ATOM 587 N N . PRO A 1 81 ? 24.147 2.431 -32.677 1.00 90.19 81 PRO A N 1
ATOM 588 C CA . PRO A 1 81 ? 24.534 3.077 -31.423 1.00 90.19 81 PRO A CA 1
ATOM 589 C C . PRO A 1 81 ? 23.700 4.323 -31.079 1.00 90.19 81 PRO A C 1
ATOM 591 O O . PRO A 1 81 ? 23.492 4.613 -29.900 1.00 90.19 81 PRO A O 1
ATOM 594 N N . GLU A 1 82 ? 23.224 5.058 -32.087 1.00 91.06 82 GLU A N 1
ATOM 595 C CA . GLU A 1 82 ? 22.368 6.233 -31.897 1.00 91.06 82 GLU A CA 1
ATOM 596 C C . GLU A 1 82 ? 20.948 5.823 -31.486 1.00 91.06 82 GLU A C 1
ATOM 598 O O . GLU A 1 82 ? 20.424 6.346 -30.501 1.00 91.06 82 GLU A O 1
ATOM 603 N N . ASP A 1 83 ? 20.382 4.801 -32.136 1.00 87.81 83 ASP A N 1
ATOM 604 C CA . ASP A 1 83 ? 19.070 4.245 -31.776 1.00 87.81 83 ASP A CA 1
ATOM 605 C C . ASP A 1 83 ? 19.071 3.669 -30.356 1.00 87.81 83 ASP A C 1
ATOM 607 O O . ASP A 1 83 ? 18.136 3.885 -29.585 1.00 87.81 83 ASP A O 1
ATOM 611 N N . LEU A 1 84 ? 20.153 2.981 -29.971 1.00 86.00 84 LEU A N 1
ATOM 612 C CA . LEU A 1 84 ? 20.341 2.473 -28.612 1.00 86.00 84 LEU A CA 1
ATOM 613 C C . LEU A 1 84 ? 20.381 3.604 -27.586 1.00 86.00 84 LEU A C 1
ATOM 615 O O . LEU A 1 84 ? 19.788 3.482 -26.515 1.00 86.00 84 LEU A O 1
ATOM 619 N N . ARG A 1 85 ? 21.069 4.709 -27.893 1.00 87.12 85 ARG A N 1
ATOM 620 C CA . ARG A 1 85 ? 21.153 5.860 -26.989 1.00 87.12 85 ARG A CA 1
ATOM 621 C C . ARG A 1 85 ? 19.783 6.501 -26.782 1.00 87.12 85 ARG A C 1
ATOM 623 O O . ARG A 1 85 ? 19.434 6.796 -25.639 1.00 87.12 85 ARG A O 1
ATOM 630 N N . THR A 1 86 ? 19.019 6.678 -27.856 1.00 91.06 86 THR A N 1
ATOM 631 C CA . THR A 1 86 ? 17.648 7.204 -27.805 1.00 91.06 86 THR A CA 1
ATOM 632 C C . THR A 1 86 ? 16.743 6.281 -26.993 1.00 91.06 86 THR A C 1
ATOM 634 O O . THR A 1 86 ? 16.143 6.721 -26.015 1.00 91.06 86 THR A O 1
ATOM 637 N N . LEU A 1 87 ? 16.739 4.982 -27.306 1.00 87.69 87 LEU A N 1
ATOM 638 C CA . LEU A 1 87 ? 15.929 3.981 -26.612 1.00 87.69 87 LEU A CA 1
ATOM 639 C C . LEU A 1 87 ? 16.234 3.916 -25.107 1.00 87.69 87 LEU A C 1
ATOM 641 O O . LEU A 1 87 ? 15.322 3.833 -24.283 1.00 87.69 87 LEU A O 1
ATOM 645 N N . LEU A 1 88 ? 17.516 3.929 -24.730 1.00 86.38 88 LEU A N 1
ATOM 646 C CA . LEU A 1 88 ? 17.924 3.909 -23.325 1.00 86.38 88 LEU A CA 1
ATOM 647 C C . LEU A 1 88 ? 17.528 5.201 -22.603 1.00 86.38 88 LEU A C 1
ATOM 649 O O . LEU A 1 88 ? 17.103 5.133 -21.451 1.00 86.38 88 LEU A O 1
ATOM 653 N N . GLY A 1 89 ? 17.629 6.353 -23.272 1.00 88.69 89 GLY A N 1
ATOM 654 C CA . GLY A 1 89 ? 17.157 7.632 -22.743 1.00 88.69 89 GLY A CA 1
ATOM 655 C C . GLY A 1 89 ? 15.660 7.603 -22.435 1.00 88.69 89 GLY A C 1
ATOM 656 O O . GLY A 1 89 ? 15.261 7.847 -21.297 1.00 88.69 89 GLY A O 1
ATOM 657 N N . GLU A 1 90 ? 14.844 7.195 -23.408 1.00 90.44 90 GLU A N 1
ATOM 658 C CA . GLU A 1 90 ? 13.388 7.085 -23.251 1.00 90.44 90 GLU A CA 1
ATOM 659 C C . GLU A 1 90 ? 12.997 6.127 -22.119 1.00 90.44 90 GLU A C 1
ATOM 661 O O . GLU A 1 90 ? 12.132 6.439 -21.297 1.00 90.44 90 GLU A O 1
ATOM 666 N N . ARG A 1 91 ? 13.664 4.971 -22.024 1.00 89.50 91 ARG A N 1
ATOM 667 C CA . ARG A 1 91 ? 13.412 3.995 -20.955 1.00 89.50 91 ARG A CA 1
ATOM 668 C C . ARG A 1 91 ? 13.783 4.534 -19.580 1.00 89.50 91 ARG A C 1
ATOM 670 O O . ARG A 1 91 ? 13.030 4.323 -18.633 1.00 89.50 91 ARG A O 1
ATOM 677 N N . LEU A 1 92 ? 14.906 5.239 -19.452 1.00 89.81 92 LEU A N 1
ATOM 678 C CA . LEU A 1 92 ? 15.311 5.853 -18.185 1.00 89.81 92 LEU A CA 1
ATOM 679 C C . LEU A 1 92 ? 14.318 6.930 -17.737 1.00 89.81 92 LEU A C 1
ATOM 681 O O . LEU A 1 92 ? 13.956 6.965 -16.559 1.00 89.81 92 LEU A O 1
ATOM 685 N N . ASP A 1 93 ? 13.820 7.752 -18.661 1.00 91.12 93 ASP A N 1
ATOM 686 C CA . ASP A 1 93 ? 12.804 8.765 -18.359 1.00 91.12 93 ASP A CA 1
ATOM 687 C C . ASP A 1 93 ? 11.471 8.133 -17.931 1.00 91.12 93 ASP A C 1
ATOM 689 O O . ASP A 1 93 ? 10.831 8.587 -16.971 1.00 91.12 93 ASP A O 1
ATOM 693 N N . GLN A 1 94 ? 11.070 7.036 -18.577 1.00 89.25 94 GLN A N 1
ATOM 694 C CA . GLN A 1 94 ? 9.877 6.271 -18.204 1.00 89.25 94 GLN A CA 1
ATOM 695 C C . GLN A 1 94 ? 10.033 5.604 -16.831 1.00 89.25 94 GLN A C 1
ATOM 697 O O . GLN A 1 94 ? 9.140 5.731 -15.990 1.00 89.25 94 GLN A O 1
ATOM 702 N N . ILE A 1 95 ? 11.181 4.972 -16.553 1.00 88.19 95 ILE A N 1
ATOM 703 C CA . ILE A 1 95 ? 11.493 4.387 -15.238 1.00 88.19 95 ILE A CA 1
ATOM 704 C C . ILE A 1 95 ? 11.455 5.470 -14.160 1.00 88.19 95 ILE A C 1
ATOM 706 O O . ILE A 1 95 ? 10.824 5.281 -13.120 1.00 88.19 95 ILE A O 1
ATOM 710 N N . ARG A 1 96 ? 12.075 6.629 -14.411 1.00 88.44 96 ARG A N 1
ATOM 711 C CA . ARG A 1 96 ? 12.061 7.761 -13.478 1.00 88.44 96 ARG A CA 1
ATOM 712 C C . ARG A 1 96 ? 10.638 8.232 -13.203 1.00 88.44 96 ARG A C 1
ATOM 714 O O . ARG A 1 96 ? 10.286 8.444 -12.048 1.00 88.44 96 ARG A O 1
ATOM 721 N N . THR A 1 97 ? 9.811 8.344 -14.239 1.00 89.75 97 THR A N 1
ATOM 722 C CA . THR A 1 97 ? 8.403 8.738 -14.102 1.00 89.75 97 THR A CA 1
ATOM 723 C C . THR A 1 97 ? 7.624 7.757 -13.224 1.00 89.75 97 THR A C 1
ATOM 725 O O . THR A 1 97 ? 6.899 8.182 -12.323 1.00 89.75 97 THR A O 1
ATOM 728 N N . VAL A 1 98 ? 7.784 6.449 -13.450 1.00 87.62 98 VAL A N 1
ATOM 729 C CA . VAL A 1 98 ? 7.151 5.404 -12.626 1.00 87.62 98 VAL A CA 1
ATOM 730 C C . VAL A 1 98 ? 7.640 5.489 -11.179 1.00 87.62 98 VAL A C 1
ATOM 732 O O . VAL A 1 98 ? 6.822 5.535 -10.262 1.00 87.62 98 VAL A O 1
ATOM 735 N N . ALA A 1 99 ? 8.952 5.599 -10.966 1.00 87.19 99 ALA A N 1
ATOM 736 C CA . ALA A 1 99 ? 9.545 5.709 -9.636 1.00 87.19 99 ALA A CA 1
ATOM 737 C C . ALA A 1 99 ? 9.052 6.952 -8.876 1.00 87.19 99 ALA A C 1
ATOM 739 O O . ALA A 1 99 ? 8.716 6.856 -7.699 1.00 87.19 99 ALA A O 1
ATOM 740 N N . THR A 1 100 ? 8.947 8.108 -9.542 1.00 88.31 100 THR A N 1
ATOM 741 C CA . THR A 1 100 ? 8.398 9.330 -8.936 1.00 88.31 100 THR A CA 1
ATOM 742 C C . THR A 1 100 ? 6.938 9.151 -8.533 1.00 88.31 100 THR A C 1
ATOM 744 O O . THR A 1 100 ? 6.578 9.542 -7.428 1.00 88.31 100 THR A O 1
ATOM 747 N N . LYS A 1 101 ? 6.102 8.522 -9.369 1.00 85.94 101 LYS A N 1
ATOM 748 C CA . LYS A 1 101 ? 4.696 8.255 -9.021 1.00 85.94 101 LYS A CA 1
ATOM 749 C C . LYS A 1 101 ? 4.566 7.350 -7.798 1.00 85.94 101 LYS A C 1
ATOM 751 O O . LYS A 1 101 ? 3.761 7.649 -6.921 1.00 85.94 101 LYS A O 1
ATOM 756 N N . ILE A 1 102 ? 5.370 6.286 -7.729 1.00 87.25 102 ILE A N 1
ATOM 757 C CA . ILE A 1 102 ? 5.406 5.385 -6.568 1.00 87.25 102 ILE A CA 1
ATOM 758 C C . ILE A 1 102 ? 5.824 6.169 -5.323 1.00 87.25 102 ILE A C 1
ATOM 760 O O . ILE A 1 102 ? 5.112 6.145 -4.328 1.00 87.25 102 ILE A O 1
ATOM 764 N N . LEU A 1 103 ? 6.915 6.937 -5.402 1.00 86.38 103 LEU A N 1
ATOM 765 C CA . LEU A 1 103 ? 7.404 7.739 -4.282 1.00 86.38 103 LEU A CA 1
ATOM 766 C C . LEU A 1 103 ? 6.355 8.746 -3.788 1.00 86.38 103 LEU A C 1
ATOM 768 O O . LEU A 1 103 ? 6.126 8.847 -2.586 1.00 86.38 103 LEU A O 1
ATOM 772 N N . SER A 1 104 ? 5.695 9.470 -4.695 1.00 84.25 104 SER A N 1
ATOM 773 C CA . SER A 1 104 ? 4.634 10.418 -4.341 1.00 84.25 104 SER A CA 1
ATOM 774 C C . SER A 1 104 ? 3.445 9.730 -3.670 1.00 84.25 104 SER A C 1
ATOM 776 O O . SER A 1 104 ? 2.939 10.247 -2.678 1.00 84.25 104 SER A O 1
ATOM 778 N N . ALA A 1 105 ? 3.028 8.563 -4.167 1.00 81.06 105 ALA A N 1
ATOM 779 C CA . ALA A 1 105 ? 1.950 7.786 -3.561 1.00 81.06 105 ALA A CA 1
ATOM 780 C C . ALA A 1 105 ? 2.327 7.270 -2.161 1.00 81.06 105 ALA A C 1
ATOM 782 O O . ALA A 1 105 ? 1.531 7.388 -1.234 1.00 81.06 105 ALA A O 1
ATOM 783 N N . THR A 1 106 ? 3.557 6.781 -1.971 1.00 81.62 106 THR A N 1
ATOM 784 C CA . THR A 1 106 ? 4.057 6.348 -0.656 1.00 81.62 106 THR A CA 1
ATOM 785 C C . THR A 1 106 ? 4.151 7.513 0.337 1.00 81.62 106 THR A C 1
ATOM 787 O O . THR A 1 106 ? 3.796 7.359 1.503 1.00 81.62 106 THR A O 1
ATOM 790 N N . ILE A 1 107 ? 4.600 8.695 -0.103 1.00 83.31 107 ILE A N 1
ATOM 791 C CA . ILE A 1 107 ? 4.660 9.893 0.752 1.00 83.31 107 ILE A CA 1
ATOM 792 C C . ILE A 1 107 ? 3.252 10.346 1.158 1.00 83.31 107 ILE A C 1
ATOM 794 O O . ILE A 1 107 ? 3.041 10.654 2.328 1.00 83.31 107 ILE A O 1
ATOM 798 N N . ALA A 1 108 ? 2.294 10.363 0.225 1.00 76.75 108 ALA A N 1
ATOM 799 C CA . ALA A 1 108 ? 0.909 10.737 0.515 1.00 76.75 108 ALA A CA 1
ATOM 800 C C . ALA A 1 108 ? 0.275 9.814 1.569 1.00 76.75 108 ALA A C 1
ATOM 802 O O . ALA A 1 108 ? -0.359 10.300 2.499 1.00 76.75 108 ALA A O 1
ATOM 803 N N . GLN A 1 109 ? 0.534 8.505 1.488 1.00 70.62 109 GLN A N 1
ATOM 804 C CA . GLN A 1 109 ? 0.052 7.542 2.482 1.00 70.62 109 GLN A CA 1
ATOM 805 C C . GLN A 1 109 ? 0.678 7.740 3.871 1.00 70.62 109 GLN A C 1
ATOM 807 O O . GLN A 1 109 ? -0.015 7.624 4.874 1.00 70.62 109 GLN A O 1
ATOM 812 N N . ASN A 1 110 ? 1.969 8.077 3.959 1.00 65.81 110 ASN A N 1
ATOM 813 C CA . ASN A 1 110 ? 2.620 8.335 5.251 1.00 65.81 110 ASN A CA 1
ATOM 814 C C . ASN A 1 110 ? 2.213 9.683 5.874 1.00 65.81 110 ASN A C 1
ATOM 816 O O . ASN A 1 110 ? 2.249 9.828 7.095 1.00 65.81 110 ASN A O 1
ATOM 820 N N . GLY A 1 111 ? 1.841 10.667 5.048 1.00 56.47 111 GLY A N 1
ATOM 821 C CA . GLY A 1 111 ? 1.348 11.970 5.499 1.00 56.47 111 GLY A CA 1
ATOM 822 C C . GLY A 1 111 ? -0.036 11.902 6.152 1.00 56.47 111 GLY A C 1
ATOM 823 O O . GLY A 1 111 ? -0.260 12.595 7.141 1.00 56.47 111 GLY A O 1
ATOM 824 N N . ASP A 1 112 ? -0.923 11.032 5.657 1.00 51.44 112 ASP A N 1
ATOM 825 C CA . ASP A 1 112 ? -2.260 10.815 6.236 1.00 51.44 112 ASP A CA 1
ATOM 826 C C . ASP A 1 112 ? -2.206 10.098 7.597 1.00 51.44 112 ASP A C 1
ATOM 828 O O . ASP A 1 112 ? -2.970 10.423 8.506 1.00 51.44 112 ASP A O 1
ATOM 832 N N . THR A 1 113 ? -1.251 9.184 7.799 1.00 51.44 113 THR A N 1
ATOM 833 C CA . THR A 1 113 ? -1.090 8.465 9.078 1.00 51.44 113 THR A CA 1
ATOM 834 C C . THR A 1 113 ? -0.653 9.390 10.225 1.00 51.44 113 THR A C 1
ATOM 836 O O . THR A 1 113 ? -1.025 9.169 11.371 1.00 51.44 113 THR A O 1
ATOM 839 N N . SER A 1 114 ? 0.080 10.475 9.940 1.00 42.00 114 SER A N 1
ATOM 840 C CA . SER A 1 114 ? 0.575 11.402 10.974 1.00 42.00 114 SER A CA 1
ATOM 841 C C . SER A 1 114 ? -0.491 12.354 11.535 1.00 42.00 114 SER A C 1
ATOM 843 O O . SER A 1 114 ? -0.270 12.930 12.600 1.00 42.00 114 SER A O 1
ATOM 845 N N . ALA A 1 115 ? -1.610 12.565 10.836 1.00 38.16 115 ALA A N 1
ATOM 846 C CA . ALA A 1 115 ? -2.686 13.441 11.308 1.00 38.16 115 ALA A CA 1
ATOM 847 C C . ALA A 1 115 ? -3.691 12.709 12.218 1.00 38.16 115 ALA A C 1
ATOM 849 O O . ALA A 1 115 ? -4.358 13.353 13.024 1.00 38.16 115 ALA A O 1
ATOM 850 N N . ALA A 1 116 ? -3.774 11.378 12.117 1.00 44.09 116 ALA A N 1
ATOM 851 C CA . ALA A 1 116 ? -4.672 10.549 12.923 1.00 44.09 116 ALA A CA 1
ATOM 852 C C . ALA A 1 116 ? -4.109 10.183 14.314 1.00 44.09 116 ALA A C 1
ATOM 854 O O . ALA A 1 116 ? -4.881 9.817 15.192 1.00 44.09 116 ALA A O 1
ATOM 855 N N . ASP A 1 117 ? -2.799 10.334 14.541 1.00 39.31 117 ASP A N 1
ATOM 856 C CA . ASP A 1 117 ? -2.125 10.001 15.812 1.00 39.31 117 ASP A CA 1
ATOM 857 C C . ASP A 1 117 ? -2.070 11.168 16.832 1.00 39.31 117 ASP A C 1
ATOM 859 O O . ASP A 1 117 ? -1.426 11.055 17.876 1.00 39.31 117 ASP A O 1
ATOM 863 N N . LEU A 1 118 ? -2.723 12.308 16.558 1.00 35.91 118 LEU A N 1
ATOM 864 C CA . LEU A 1 118 ? -2.647 13.524 17.395 1.00 35.91 118 LEU A CA 1
ATOM 865 C C . LEU A 1 118 ? -3.999 14.208 17.692 1.00 35.91 118 LEU A C 1
ATOM 867 O O . LEU A 1 118 ? -3.997 15.366 18.119 1.00 35.91 118 LEU A O 1
ATOM 871 N N . ALA A 1 119 ? -5.134 13.530 17.499 1.00 37.72 119 ALA A N 1
ATOM 872 C CA . ALA A 1 119 ? -6.465 14.071 17.809 1.00 37.72 119 ALA A CA 1
ATOM 873 C C . ALA A 1 119 ? -7.166 13.304 18.936 1.00 37.72 119 ALA A C 1
ATOM 875 O O . ALA A 1 119 ? -7.246 12.060 18.842 1.00 37.72 119 ALA A O 1
#

Secondary structure (DSSP, 8-state):
---HHHHHHHHHHHHHHHHHHHH-TT-TT--S-HHHHHHHHHHHHHHHHHHHHHHHHHHHHHHHHHHHHHSPPTTGGG--HHHHHHHHHHHHHHHHHHHHHHHHHHHHHHHHHHHHT--

Radius of gyration: 24.4 Å; chains: 1; bounding box: 45×28×72 Å

pLDDT: mean 82.6, std 12.43, range [35.91, 93.25]

Foldseek 3Di:
DQPPVNLLVVLLVVLQVVQCVVCNPVSPPPPDDSVVSSVVSSVVVVVVVVLVVVLVVLVVVLVVLLVVLPDQDPCNVVDDPVRVVVSVVVSVVSNVVSVVVSVVSVVVVVVVVVVVVPD

Sequence (119 aa):
MIPEAQLARAANAAAEEVLRVIYGDDLQGCTVSLDSVAAVIRTTFEAHVQTAGELAELHAKGFEAVQLLSTPPADGHTLSPEDLRTLLGERLDQIRTVATKILSATIAQNGDTSAADLA